Protein AF-A0A929F8N0-F1 (afdb_monomer_lite)

Radius of gyration: 17.5 Å; chains: 1; bounding box: 52×37×40 Å

Foldseek 3Di:
DLDAFPVRHPQKDFDDKDKDFQVVCCVVVVDTQQGMEIETEAMEWEWEQALVRQIDIGSDDPPPPSDPCSLQRGAKYWYFQYKYWYYYVNLPFDIWIWGGKIWMWGYDPVQQKIKIWIKTQGDVQFFGIKIKIKIWHDDPVDPVGIDIDIDIDGHGGPVVSVVVSGDPDD

pLDDT: mean 82.72, std 14.2, range [39.44, 97.12]

Structure (mmCIF, N/CA/C/O backbone):
data_AF-A0A929F8N0-F1
#
_entry.id   AF-A0A929F8N0-F1
#
loop_
_atom_site.group_PDB
_atom_site.id
_atom_site.type_symbol
_atom_site.label_atom_id
_atom_site.label_alt_id
_atom_site.label_comp_id
_atom_site.label_asym_id
_atom_site.label_entity_id
_atom_site.label_seq_id
_atom_site.pdbx_PDB_ins_code
_atom_site.Cartn_x
_atom_site.Cartn_y
_atom_site.Cartn_z
_atom_site.occupancy
_atom_site.B_iso_or_equiv
_atom_site.auth_seq_id
_atom_site.auth_comp_id
_atom_site.auth_asym_id
_atom_site.auth_atom_id
_atom_site.pdbx_PDB_model_num
ATOM 1 N N . VAL A 1 1 ? 8.151 15.180 13.651 1.00 41.78 1 VAL A N 1
ATOM 2 C CA . VAL A 1 1 ? 6.687 14.995 13.725 1.00 41.78 1 VAL A CA 1
ATOM 3 C C . VAL A 1 1 ? 6.129 15.543 12.428 1.00 41.78 1 VAL A C 1
ATOM 5 O O . VAL A 1 1 ? 6.236 16.741 12.205 1.00 41.78 1 VAL A O 1
ATOM 8 N N . LEU A 1 2 ? 5.725 14.664 11.510 1.00 43.56 2 LEU A N 1
ATOM 9 C CA . LEU A 1 2 ? 5.125 15.065 10.238 1.00 43.56 2 LEU A CA 1
ATOM 10 C C . LEU A 1 2 ? 3.622 15.213 10.511 1.00 43.56 2 LEU A C 1
ATOM 12 O O . LEU A 1 2 ? 2.915 14.217 10.573 1.00 43.56 2 LEU A O 1
ATOM 16 N N . ALA A 1 3 ? 3.206 16.454 10.774 1.00 49.22 3 ALA A N 1
ATOM 17 C CA . ALA A 1 3 ? 1.852 16.891 11.128 1.00 49.22 3 ALA A CA 1
ATOM 18 C C . ALA A 1 3 ? 1.282 16.389 12.477 1.00 49.22 3 ALA A C 1
ATOM 20 O O . ALA A 1 3 ? 1.510 15.262 12.916 1.00 49.22 3 ALA A O 1
ATOM 21 N N . GLU A 1 4 ? 0.533 17.268 13.145 1.00 48.72 4 GLU A N 1
ATOM 22 C CA . GLU A 1 4 ? -0.292 16.963 14.319 1.00 48.72 4 GLU A CA 1
ATOM 23 C C . GLU A 1 4 ? -1.763 16.891 13.883 1.00 48.72 4 GLU A C 1
ATOM 25 O O . GLU A 1 4 ? -2.185 17.636 12.996 1.00 48.72 4 GLU A O 1
ATOM 30 N N . ASP A 1 5 ? -2.542 15.980 14.465 1.00 56.34 5 ASP A N 1
ATOM 31 C CA . ASP A 1 5 ? -3.989 15.935 14.268 1.00 56.34 5 ASP A CA 1
ATOM 32 C C . ASP A 1 5 ? -4.672 17.099 15.013 1.00 56.34 5 ASP A C 1
ATOM 34 O O . ASP A 1 5 ? -4.055 17.820 15.802 1.00 56.34 5 ASP A O 1
ATOM 38 N N . ALA A 1 6 ? -5.982 17.277 14.819 1.00 50.16 6 ALA A N 1
ATOM 39 C CA . ALA A 1 6 ? -6.758 18.320 15.504 1.00 50.16 6 ALA A CA 1
ATOM 40 C C . ALA A 1 6 ? -6.757 18.206 17.050 1.00 50.16 6 ALA A C 1
ATOM 42 O O . ALA A 1 6 ? -7.321 19.061 17.733 1.00 50.16 6 ALA A O 1
ATOM 43 N N . LYS A 1 7 ? -6.157 17.148 17.614 1.00 57.03 7 LYS A N 1
ATOM 44 C CA . LYS A 1 7 ? -6.039 16.863 19.049 1.00 57.03 7 LYS A CA 1
ATOM 45 C C . LYS A 1 7 ? -4.578 16.873 19.534 1.00 57.03 7 LYS A C 1
ATOM 47 O O . LYS A 1 7 ? -4.338 16.490 20.680 1.00 57.03 7 LYS A O 1
ATOM 52 N N . GLY A 1 8 ? -3.622 17.316 18.711 1.00 59.00 8 GLY A N 1
ATOM 53 C CA . GLY A 1 8 ? -2.206 17.442 19.076 1.00 59.00 8 GLY A CA 1
ATOM 54 C C . GLY A 1 8 ? -1.441 16.115 19.154 1.00 59.00 8 GLY A C 1
ATOM 55 O O . GLY A 1 8 ? -0.396 16.048 19.802 1.00 59.00 8 GLY A O 1
ATOM 56 N N . LYS A 1 9 ? -1.951 15.034 18.550 1.00 61.12 9 LYS A N 1
ATOM 57 C CA . LYS A 1 9 ? -1.220 13.763 18.399 1.00 61.12 9 LYS A CA 1
ATOM 58 C C . LYS A 1 9 ? -0.494 13.730 17.055 1.00 61.12 9 LYS A C 1
ATOM 60 O O . LYS A 1 9 ? -0.960 14.376 16.123 1.00 61.12 9 LYS A O 1
ATOM 65 N N . PRO A 1 10 ? 0.609 12.970 16.908 1.00 64.44 10 PRO A N 1
ATOM 66 C CA . PRO A 1 10 ? 1.236 12.780 15.603 1.00 64.44 10 PRO A CA 1
ATOM 67 C C . PRO A 1 10 ? 0.195 12.237 14.622 1.00 64.44 10 PRO A C 1
ATOM 69 O O . PRO A 1 10 ? -0.355 11.163 14.854 1.00 64.44 10 PRO A O 1
ATOM 72 N N . ALA A 1 11 ? -0.094 12.989 13.561 1.00 67.69 11 ALA A N 1
ATOM 73 C CA . ALA A 1 11 ? -1.082 12.596 12.560 1.00 67.69 11 ALA A CA 1
ATOM 74 C C . ALA A 1 11 ? -0.575 11.441 11.687 1.00 67.69 11 ALA A C 1
ATOM 76 O O . ALA A 1 11 ? -1.371 10.685 11.140 1.00 67.69 11 ALA A O 1
ATOM 77 N N . ILE A 1 12 ? 0.752 11.304 11.588 1.00 72.06 12 ILE A N 1
ATOM 78 C CA . ILE A 1 12 ? 1.439 10.206 10.914 1.00 72.06 12 ILE A CA 1
ATOM 79 C C . ILE A 1 12 ? 2.537 9.691 11.841 1.00 72.06 12 ILE A C 1
ATOM 81 O O . ILE A 1 12 ? 3.393 10.452 12.313 1.00 72.06 12 ILE A O 1
ATOM 85 N N . LYS A 1 13 ? 2.540 8.380 12.068 1.00 82.94 13 LYS A N 1
ATOM 86 C CA . LYS A 1 13 ? 3.639 7.656 12.708 1.00 82.94 13 LYS A CA 1
ATOM 87 C C . LYS A 1 13 ? 4.280 6.746 11.669 1.00 82.94 13 LYS A C 1
ATOM 89 O O . LYS A 1 13 ? 3.573 6.180 10.850 1.00 82.94 13 LYS A O 1
ATOM 94 N N . LEU A 1 14 ? 5.605 6.657 11.684 1.00 88.50 14 LEU A N 1
ATOM 95 C CA . LEU A 1 14 ? 6.406 5.859 10.759 1.00 88.50 14 LEU A CA 1
ATOM 96 C C . LEU A 1 14 ? 7.611 5.314 11.524 1.00 88.50 14 LEU A C 1
ATOM 98 O O . LEU A 1 14 ? 8.297 6.089 12.196 1.00 88.50 14 LEU A O 1
ATOM 102 N N . GLU A 1 15 ? 7.871 4.014 11.425 1.00 92.75 15 GLU A N 1
ATOM 103 C CA . GLU A 1 15 ? 9.049 3.402 12.049 1.00 92.75 15 GLU A CA 1
ATOM 104 C C . GLU A 1 15 ? 10.291 3.575 11.177 1.00 92.75 15 GLU A C 1
ATOM 106 O O . GLU A 1 15 ? 11.350 3.969 11.665 1.00 92.75 15 GLU A O 1
ATOM 111 N N . GLU A 1 16 ? 10.159 3.304 9.877 1.00 94.62 16 GLU A N 1
ATOM 112 C CA . GLU A 1 16 ? 11.281 3.330 8.946 1.00 94.62 16 GLU A CA 1
ATOM 113 C C . GLU A 1 16 ? 10.849 3.792 7.552 1.00 94.6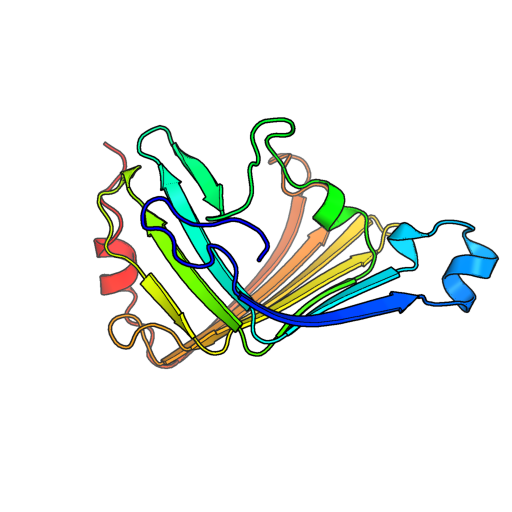2 16 GLU A C 1
ATOM 115 O O . GLU A 1 16 ? 9.833 3.354 7.011 1.00 94.62 16 GLU A O 1
ATOM 120 N N . LEU A 1 17 ? 11.671 4.656 6.958 1.00 93.94 17 LEU A N 1
ATOM 121 C CA . LEU A 1 17 ? 11.602 5.052 5.558 1.00 93.94 17 LEU A CA 1
ATOM 122 C C . LEU A 1 17 ? 12.793 4.435 4.830 1.00 93.94 17 LEU A C 1
ATOM 124 O O . LEU A 1 17 ? 13.939 4.763 5.147 1.00 93.94 17 LEU A O 1
ATOM 128 N N . ARG A 1 18 ? 12.539 3.589 3.833 1.00 95.19 18 ARG A N 1
ATOM 129 C CA . ARG A 1 18 ? 13.592 3.053 2.965 1.00 95.19 18 ARG A CA 1
ATOM 130 C C . ARG A 1 18 ? 13.420 3.612 1.571 1.00 95.19 18 ARG A C 1
ATOM 132 O O . ARG A 1 18 ? 12.344 3.535 0.989 1.00 95.19 18 ARG A O 1
ATOM 139 N N . ILE A 1 19 ? 14.506 4.142 1.036 1.00 93.50 19 ILE A N 1
ATOM 140 C CA . ILE A 1 19 ? 14.583 4.592 -0.346 1.00 93.50 19 ILE A CA 1
ATOM 141 C C . ILE A 1 19 ? 15.718 3.816 -0.978 1.00 93.50 19 ILE A C 1
ATOM 143 O O . ILE A 1 19 ? 16.818 3.762 -0.421 1.00 93.50 19 ILE A O 1
ATOM 147 N N . GLY A 1 20 ? 15.469 3.238 -2.140 1.00 92.12 20 GLY A N 1
ATOM 148 C CA . GLY A 1 20 ? 16.546 2.701 -2.944 1.00 92.12 20 GLY A CA 1
ATOM 149 C C . GLY A 1 20 ? 16.385 3.016 -4.411 1.00 92.12 20 GLY A C 1
ATOM 150 O O . GLY A 1 20 ? 15.412 3.627 -4.846 1.00 92.12 20 GLY A O 1
ATOM 151 N N . ILE A 1 21 ? 17.428 2.670 -5.150 1.00 92.00 21 ILE A N 1
ATOM 152 C CA . ILE A 1 21 ? 17.600 3.011 -6.553 1.00 92.00 21 ILE A CA 1
ATOM 153 C C . ILE A 1 21 ? 18.139 1.777 -7.261 1.00 92.00 21 ILE A C 1
ATOM 155 O O . ILE A 1 21 ? 19.066 1.129 -6.771 1.00 92.00 21 ILE A O 1
ATOM 159 N N . ASN A 1 22 ? 17.588 1.471 -8.430 1.00 90.12 22 ASN A N 1
ATOM 160 C CA . ASN A 1 22 ? 18.147 0.495 -9.348 1.00 90.12 22 ASN A CA 1
ATOM 161 C C . ASN A 1 22 ? 19.226 1.181 -10.211 1.00 90.12 22 ASN A C 1
ATOM 163 O O . ASN A 1 22 ? 18.883 1.934 -11.125 1.00 90.12 22 ASN A O 1
ATOM 167 N N . PRO A 1 23 ? 20.528 0.942 -9.957 1.00 91.69 23 PRO A N 1
ATOM 168 C CA . PRO A 1 23 ? 21.596 1.658 -10.650 1.00 91.69 23 PRO A CA 1
ATOM 169 C C . PRO A 1 23 ? 21.674 1.293 -12.134 1.00 91.69 23 PRO A C 1
ATOM 171 O O . PRO A 1 23 ? 22.058 2.128 -12.947 1.00 91.69 23 PRO A O 1
ATOM 174 N N . VAL A 1 24 ? 21.288 0.065 -12.496 1.00 91.88 24 VAL A N 1
ATOM 175 C CA . VAL A 1 24 ? 21.260 -0.383 -13.891 1.00 91.88 24 VAL A CA 1
ATOM 176 C C . VAL A 1 24 ? 20.177 0.384 -14.642 1.00 91.88 24 VAL A C 1
ATOM 178 O O . VAL A 1 24 ? 20.466 0.991 -15.670 1.00 91.88 24 VAL A O 1
ATOM 181 N N . LYS A 1 25 ? 18.955 0.433 -14.094 1.00 87.25 25 LYS A N 1
ATOM 182 C CA . LYS A 1 25 ? 17.849 1.182 -14.706 1.00 87.25 25 LYS A CA 1
ATOM 183 C C . LYS A 1 25 ? 18.158 2.677 -14.782 1.00 87.25 25 LYS A C 1
ATOM 185 O O . LYS A 1 25 ? 17.948 3.272 -15.836 1.00 87.25 25 LYS A O 1
ATOM 190 N N . LEU A 1 26 ? 18.745 3.259 -13.734 1.00 91.56 26 LEU A N 1
ATOM 191 C CA . LEU A 1 26 ? 19.128 4.673 -13.722 1.00 91.56 26 LEU A CA 1
ATOM 192 C C . LEU A 1 26 ? 20.173 4.997 -14.795 1.00 91.56 26 LEU A C 1
ATOM 194 O O . LEU A 1 26 ? 20.068 6.021 -15.460 1.00 91.56 26 LEU A O 1
ATOM 198 N N . PHE A 1 27 ? 21.168 4.129 -14.986 1.00 94.50 27 PHE A N 1
ATOM 199 C CA . PHE A 1 27 ? 22.220 4.341 -15.978 1.00 94.50 27 PHE A CA 1
ATOM 200 C C . PHE A 1 27 ? 21.696 4.311 -17.423 1.00 94.50 27 PHE A C 1
ATOM 202 O O . PHE A 1 27 ? 22.184 5.067 -18.262 1.00 94.50 27 PHE A O 1
ATOM 209 N N . PHE A 1 28 ? 20.715 3.453 -17.721 1.00 91.19 28 PHE A N 1
ATOM 210 C CA . PHE A 1 28 ? 20.156 3.332 -19.071 1.00 91.19 28 PHE A CA 1
ATOM 211 C C . PHE A 1 28 ? 19.020 4.321 -19.357 1.00 91.19 28 PHE A C 1
ATOM 213 O O . PHE A 1 28 ? 18.990 4.883 -20.448 1.00 91.19 28 PHE A O 1
ATOM 220 N N . SER A 1 29 ? 18.119 4.562 -18.399 1.00 87.62 29 SER A N 1
ATOM 221 C CA . SER A 1 29 ? 16.971 5.469 -18.581 1.00 87.62 29 SER A CA 1
ATOM 222 C C . SER A 1 29 ? 17.305 6.934 -18.310 1.00 87.62 29 SER A C 1
ATOM 224 O O . SER A 1 29 ? 16.696 7.812 -18.904 1.00 87.62 29 SER A O 1
ATOM 226 N N . TRP A 1 30 ? 18.275 7.207 -17.426 1.00 87.12 30 TRP A N 1
ATOM 227 C CA . TRP A 1 30 ? 18.542 8.538 -16.860 1.00 87.12 30 TRP A CA 1
ATOM 228 C C . TRP A 1 30 ? 17.367 9.129 -16.064 1.00 87.12 30 TRP A C 1
ATOM 230 O O . TRP A 1 30 ? 17.380 10.308 -15.708 1.00 87.12 30 TRP A O 1
ATOM 240 N N . GLU A 1 31 ? 16.377 8.308 -15.714 1.00 86.38 31 GLU A N 1
ATOM 241 C CA . GLU A 1 31 ? 15.180 8.736 -15.000 1.00 86.38 31 GLU A CA 1
ATOM 242 C C . GLU A 1 31 ? 15.236 8.272 -13.542 1.00 86.38 31 GLU A C 1
ATOM 244 O O . GLU A 1 31 ? 15.325 7.081 -13.238 1.00 86.38 31 GLU A O 1
ATOM 249 N N . VAL A 1 32 ? 15.184 9.227 -12.610 1.00 86.38 32 VAL A N 1
ATOM 250 C CA . VAL A 1 32 ? 15.357 8.945 -11.176 1.00 86.38 32 VAL A CA 1
ATOM 251 C C . VAL A 1 32 ? 14.128 8.262 -10.575 1.00 86.38 32 VAL A C 1
ATOM 253 O O . VAL A 1 32 ? 14.281 7.254 -9.892 1.00 86.38 32 VAL A O 1
ATOM 256 N N . LEU A 1 33 ? 12.922 8.786 -10.827 1.00 84.62 33 LEU A N 1
ATOM 257 C CA . LEU A 1 33 ? 11.680 8.264 -10.234 1.00 84.62 33 LEU A CA 1
ATOM 258 C C . LEU A 1 33 ? 11.334 6.845 -10.724 1.00 84.62 33 LEU A C 1
ATOM 260 O O . LEU A 1 33 ? 11.126 5.966 -9.889 1.00 84.62 33 LEU A O 1
ATOM 264 N N . PRO A 1 34 ? 11.378 6.540 -12.032 1.00 86.75 34 PRO A N 1
ATOM 265 C CA . PRO A 1 34 ? 11.165 5.181 -12.528 1.00 86.75 34 PRO A CA 1
ATOM 266 C C . PRO A 1 34 ? 12.306 4.225 -12.168 1.00 86.75 34 PRO A C 1
ATOM 268 O O . PRO A 1 34 ? 12.204 3.031 -12.437 1.00 86.75 34 PRO A O 1
ATOM 271 N N . SER A 1 35 ? 13.400 4.716 -11.582 1.00 88.75 35 SER A N 1
ATOM 272 C CA . SER A 1 35 ? 14.500 3.894 -11.070 1.00 88.75 35 SER A CA 1
ATOM 273 C C . SER A 1 35 ? 14.499 3.775 -9.549 1.00 88.75 35 SER A C 1
ATOM 275 O O . SER A 1 35 ? 15.360 3.074 -9.015 1.00 88.75 35 SER A O 1
ATOM 277 N N . SER A 1 36 ? 13.587 4.441 -8.840 1.00 89.25 36 SER A N 1
ATOM 278 C CA . SER A 1 36 ? 13.534 4.423 -7.382 1.00 89.25 36 SER A CA 1
ATOM 279 C C . SER A 1 36 ? 12.471 3.467 -6.852 1.00 89.25 36 SER A C 1
ATOM 281 O O . SER A 1 36 ? 11.456 3.201 -7.502 1.00 89.25 36 SER A O 1
ATOM 283 N N . TRP A 1 37 ? 12.715 2.961 -5.646 1.00 91.25 37 TRP A N 1
ATOM 284 C CA . TRP A 1 37 ? 11.715 2.283 -4.834 1.00 91.25 37 TRP A CA 1
ATOM 285 C C . TRP A 1 37 ? 11.599 2.958 -3.471 1.00 91.25 37 TRP A C 1
ATOM 287 O O . TRP A 1 37 ? 12.599 3.414 -2.903 1.00 91.25 37 TRP A O 1
ATOM 297 N N . LEU A 1 38 ? 10.380 3.002 -2.944 1.00 92.81 38 LEU A N 1
ATOM 298 C CA . LEU A 1 38 ? 10.056 3.596 -1.652 1.00 92.81 38 LEU A CA 1
ATOM 299 C C . LEU A 1 38 ? 9.326 2.570 -0.788 1.00 92.81 38 LEU A C 1
ATOM 301 O O . LEU A 1 38 ? 8.267 2.092 -1.178 1.00 92.81 38 LEU A O 1
ATOM 305 N N . THR A 1 39 ? 9.846 2.289 0.402 1.00 94.69 39 THR A N 1
ATOM 306 C CA . THR A 1 39 ? 9.187 1.419 1.383 1.00 94.69 39 THR A CA 1
ATOM 307 C C . THR A 1 39 ? 8.935 2.192 2.673 1.00 94.69 39 THR A C 1
ATOM 309 O O . THR A 1 39 ? 9.867 2.728 3.280 1.00 94.69 39 THR A O 1
ATOM 312 N N . LEU A 1 40 ? 7.681 2.215 3.110 1.00 93.62 40 LEU A N 1
ATOM 313 C CA . LEU A 1 40 ? 7.249 2.700 4.417 1.00 93.62 40 LEU A CA 1
ATOM 314 C C . LEU A 1 40 ? 7.020 1.499 5.333 1.00 93.62 40 LEU A C 1
ATOM 316 O O . LEU A 1 40 ? 6.267 0.594 4.983 1.00 93.62 40 LEU A O 1
ATOM 320 N N . VAL A 1 41 ? 7.663 1.469 6.499 1.00 95.50 41 VAL A N 1
ATOM 321 C CA . VAL A 1 41 ? 7.504 0.377 7.471 1.00 95.50 41 VAL A CA 1
ATOM 322 C C . VAL A 1 41 ? 6.877 0.908 8.750 1.00 95.50 41 VAL A C 1
ATOM 324 O O . VAL A 1 41 ? 7.303 1.947 9.263 1.00 95.50 41 VAL A O 1
ATOM 327 N N . GLY A 1 42 ? 5.884 0.180 9.265 1.00 93.44 42 GLY A N 1
ATOM 328 C CA . GLY A 1 42 ? 5.217 0.512 10.523 1.00 93.44 42 GLY A CA 1
ATOM 329 C C . GLY A 1 42 ? 4.517 1.866 10.469 1.00 93.44 42 GLY A C 1
ATOM 330 O O . GLY A 1 42 ? 4.599 2.640 11.424 1.00 93.44 42 GLY A O 1
ATOM 331 N N . VAL A 1 43 ? 3.914 2.203 9.322 1.00 90.81 43 VAL A N 1
ATOM 332 C CA . VAL A 1 43 ? 3.154 3.446 9.205 1.00 90.81 43 VAL A CA 1
ATOM 333 C C . VAL A 1 43 ? 1.772 3.268 9.829 1.00 90.81 43 VAL A C 1
ATOM 335 O O . VAL A 1 43 ? 1.133 2.232 9.664 1.00 90.81 43 VAL A O 1
ATOM 338 N N . GLU A 1 44 ? 1.304 4.291 10.534 1.00 90.56 44 GLU A N 1
ATOM 339 C CA . GLU A 1 44 ? -0.094 4.407 10.951 1.00 90.56 44 GLU A CA 1
ATOM 340 C C . GLU A 1 44 ? -0.745 5.484 10.076 1.00 90.56 44 GLU A C 1
ATOM 342 O O . GLU A 1 44 ? -0.432 6.671 10.209 1.00 90.56 44 GLU A O 1
ATOM 347 N N . LEU A 1 45 ? -1.602 5.062 9.141 1.00 85.69 45 LEU A N 1
ATOM 348 C CA . LEU A 1 45 ? -2.303 5.946 8.205 1.00 85.69 45 LEU A CA 1
ATOM 349 C C . LEU A 1 45 ? -3.796 5.961 8.503 1.00 85.69 45 LEU A C 1
ATOM 351 O O . LEU A 1 45 ? -4.390 4.931 8.804 1.00 85.69 45 LEU A O 1
ATOM 355 N N . SER A 1 46 ? -4.421 7.127 8.374 1.00 87.44 46 SER A N 1
ATOM 356 C CA . SER A 1 46 ? -5.870 7.262 8.526 1.00 87.44 46 SER A CA 1
ATOM 357 C C . SER A 1 46 ? -6.458 7.937 7.303 1.00 87.44 46 SER A C 1
ATOM 359 O O . SER A 1 46 ? -6.114 9.076 6.999 1.00 87.44 46 SER A O 1
ATOM 361 N N . PHE A 1 47 ? -7.337 7.232 6.607 1.00 85.75 47 PHE A N 1
ATOM 362 C CA . PHE A 1 47 ? -8.079 7.732 5.461 1.00 85.75 47 PHE A CA 1
ATOM 363 C C . PHE A 1 47 ? -9.484 8.115 5.910 1.00 85.75 47 PHE A C 1
ATOM 365 O O . PHE A 1 47 ? -10.160 7.345 6.593 1.00 85.75 47 PHE A O 1
ATOM 372 N N . VAL A 1 48 ? -9.929 9.300 5.511 1.00 85.62 48 VAL A N 1
ATOM 373 C CA . VAL A 1 48 ? -11.271 9.800 5.803 1.00 85.62 48 VAL A CA 1
ATOM 374 C C . VAL A 1 48 ? -11.918 10.250 4.504 1.00 85.62 48 VAL A C 1
ATOM 376 O O . VAL A 1 48 ? -11.427 11.182 3.859 1.00 85.62 48 VAL A O 1
ATOM 379 N N . ARG A 1 49 ? -13.024 9.603 4.130 1.00 85.81 49 ARG A N 1
ATOM 380 C CA . ARG A 1 49 ? -13.963 10.135 3.140 1.00 85.81 49 ARG A CA 1
ATOM 381 C C . ARG A 1 49 ? -14.906 11.092 3.857 1.00 85.81 49 ARG A C 1
ATOM 383 O O . ARG A 1 49 ? -15.696 10.656 4.692 1.00 85.81 49 ARG A O 1
ATOM 390 N N . LYS A 1 50 ? -14.803 12.378 3.536 1.00 86.50 50 LYS A N 1
ATOM 391 C CA . LYS A 1 50 ? -15.640 13.439 4.103 1.00 86.50 50 LYS A CA 1
ATOM 392 C C . LYS A 1 50 ? -17.061 13.375 3.550 1.00 86.50 50 LYS A C 1
ATOM 394 O O . LYS A 1 50 ? -17.310 12.732 2.532 1.00 86.50 50 LYS A O 1
ATOM 399 N N . GLU A 1 51 ? -17.987 14.089 4.188 1.00 87.25 51 GLU A N 1
ATOM 400 C CA . GLU A 1 51 ? -19.396 14.162 3.763 1.00 87.25 51 GLU A CA 1
ATOM 401 C C . GLU A 1 51 ? -19.583 14.625 2.304 1.00 87.25 51 GLU A C 1
ATOM 403 O O . GLU A 1 51 ? -20.491 14.160 1.614 1.00 87.25 51 GLU A O 1
ATOM 408 N N . ASP A 1 52 ? -18.695 15.493 1.811 1.00 83.00 52 ASP A N 1
ATOM 409 C CA . ASP A 1 52 ? -18.690 15.987 0.427 1.00 83.00 52 ASP A CA 1
ATOM 410 C C . ASP A 1 52 ? -18.128 14.977 -0.596 1.00 83.00 52 ASP A C 1
ATOM 412 O O . ASP A 1 52 ? -18.075 15.267 -1.791 1.00 83.00 52 ASP A O 1
ATOM 416 N N . GLY A 1 53 ? -17.728 13.783 -0.144 1.00 79.81 53 GLY A N 1
ATOM 417 C CA . GLY A 1 53 ? -17.142 12.721 -0.959 1.00 79.81 53 GLY A CA 1
ATOM 418 C C . GLY A 1 53 ? -15.638 12.863 -1.195 1.00 79.81 53 GLY A C 1
ATOM 419 O O . GLY A 1 53 ? -15.033 11.961 -1.781 1.00 79.81 53 GLY A O 1
ATOM 420 N N . THR A 1 54 ? -15.006 13.945 -0.728 1.00 80.19 54 THR A N 1
ATOM 421 C CA . THR A 1 54 ? -13.554 14.111 -0.849 1.00 80.19 54 THR A CA 1
ATOM 422 C C . THR A 1 54 ? -12.813 13.138 0.062 1.00 80.19 54 THR A C 1
ATOM 424 O O . THR A 1 54 ? -13.239 12.831 1.178 1.00 80.19 54 THR A O 1
ATOM 427 N N . LEU A 1 55 ? -11.678 12.634 -0.421 1.00 78.12 55 LEU A N 1
ATOM 428 C CA . LEU A 1 55 ? -10.787 11.774 0.350 1.00 78.12 55 LEU A CA 1
ATOM 429 C C . LEU A 1 55 ? -9.691 12.621 0.986 1.00 78.12 55 LEU A C 1
ATOM 431 O O . LEU A 1 55 ? -9.074 13.460 0.335 1.00 78.12 55 LEU A O 1
ATOM 435 N N . SER A 1 56 ? -9.430 12.372 2.262 1.00 79.81 56 SER A N 1
ATOM 436 C CA . SER A 1 56 ? -8.329 12.980 2.998 1.00 79.81 56 SER A CA 1
ATOM 437 C C . SER A 1 56 ? -7.509 11.91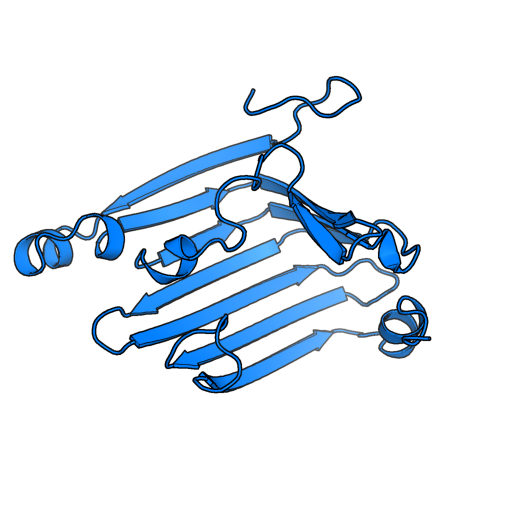2 3.703 1.00 79.81 56 SER A C 1
ATOM 439 O O . SER A 1 56 ? -8.036 10.882 4.123 1.00 79.81 56 SER A O 1
ATOM 441 N N . ILE A 1 57 ? -6.209 12.159 3.823 1.00 79.69 57 ILE A N 1
ATOM 442 C CA . ILE A 1 57 ? -5.300 11.339 4.618 1.00 79.69 57 ILE A CA 1
ATOM 443 C C . ILE A 1 57 ? -4.901 12.192 5.814 1.00 79.69 57 ILE A C 1
ATOM 445 O O . ILE A 1 57 ? -4.392 13.300 5.640 1.00 79.69 57 ILE A O 1
ATOM 449 N N . ALA A 1 58 ? -5.152 11.712 7.029 1.00 73.19 58 ALA A N 1
ATOM 450 C CA . ALA A 1 58 ? -4.796 12.443 8.236 1.00 73.19 58 ALA A CA 1
ATOM 451 C C . ALA A 1 58 ? -3.298 12.790 8.218 1.00 73.19 58 ALA A C 1
ATOM 453 O O . ALA A 1 58 ? -2.447 11.932 7.996 1.00 73.19 58 ALA A O 1
ATOM 454 N N . GLY A 1 59 ? -2.986 14.070 8.417 1.00 64.50 59 GLY A N 1
ATOM 455 C CA . GLY A 1 59 ? -1.613 14.573 8.405 1.00 64.50 59 GLY A CA 1
ATOM 456 C C . GLY A 1 59 ? -1.015 14.866 7.025 1.00 64.50 59 GLY A C 1
ATOM 457 O O . GLY A 1 59 ? 0.098 15.387 6.976 1.00 64.50 59 GLY A O 1
ATOM 458 N N . LEU A 1 60 ? -1.728 14.604 5.921 1.00 68.50 60 LEU A N 1
ATOM 459 C CA . LEU A 1 60 ? -1.336 15.032 4.573 1.00 68.50 60 LEU A CA 1
ATOM 460 C C . LEU A 1 60 ? -2.383 15.983 3.981 1.00 68.50 60 LEU A C 1
ATOM 462 O O . LEU A 1 60 ? -3.542 15.620 3.790 1.00 68.50 60 LEU A O 1
ATOM 466 N N . ASN A 1 61 ? -1.957 17.195 3.622 1.00 60.62 61 ASN A N 1
ATOM 467 C CA . ASN A 1 61 ? -2.789 18.118 2.854 1.00 60.62 61 ASN A CA 1
ATOM 468 C C . ASN A 1 61 ? -2.730 17.732 1.370 1.00 60.62 61 ASN A C 1
ATOM 470 O O . ASN A 1 61 ? -1.677 17.835 0.746 1.00 60.62 61 ASN A O 1
ATOM 474 N N . MET A 1 62 ? -3.858 17.294 0.808 1.00 63.75 62 MET A N 1
ATOM 475 C CA . MET A 1 62 ? -3.982 16.902 -0.608 1.00 63.75 62 MET A CA 1
ATOM 476 C C . MET A 1 62 ? -4.601 18.006 -1.492 1.00 63.75 62 MET A C 1
ATOM 478 O O . MET A 1 62 ? -4.985 17.741 -2.629 1.00 63.75 62 MET A O 1
ATOM 482 N N . GLU A 1 63 ? -4.699 19.240 -0.980 1.00 56.59 63 GLU A N 1
ATOM 483 C CA . GLU A 1 63 ? -5.510 20.329 -1.553 1.00 56.59 63 GLU A CA 1
ATOM 484 C C . GLU A 1 63 ? -5.084 20.798 -2.959 1.00 56.59 63 GLU A C 1
ATOM 486 O O . GLU A 1 63 ? -5.911 21.361 -3.669 1.00 56.59 63 GLU A O 1
ATOM 491 N N . GLU A 1 64 ? -3.844 20.555 -3.403 1.00 54.81 64 GLU A N 1
ATOM 492 C CA . GLU A 1 64 ? -3.343 21.151 -4.656 1.00 54.81 64 GLU A CA 1
ATOM 493 C C . GLU A 1 64 ? -3.430 20.268 -5.914 1.00 54.81 64 GLU A C 1
ATOM 495 O O . GLU A 1 64 ? -3.376 20.812 -7.014 1.00 54.81 64 GLU A O 1
ATOM 500 N N . SER A 1 65 ? -3.572 18.939 -5.816 1.00 53.25 65 SER A N 1
ATOM 501 C CA . SER A 1 65 ? -3.524 18.073 -7.020 1.00 53.25 65 SER A CA 1
ATOM 502 C C . SER A 1 65 ? -4.641 17.042 -7.164 1.00 53.25 65 SER A C 1
ATOM 504 O O . SER A 1 65 ? -4.779 16.481 -8.246 1.00 53.25 65 SER A O 1
ATOM 506 N N . GLY A 1 66 ? -5.472 16.813 -6.140 1.00 58.00 66 GLY A N 1
ATOM 507 C CA . GLY A 1 66 ? -6.685 15.980 -6.210 1.00 58.00 66 GLY A CA 1
ATOM 508 C C . GLY A 1 66 ? -6.471 14.472 -6.434 1.00 58.00 66 GLY A C 1
ATOM 509 O O . GLY A 1 66 ? -7.238 13.672 -5.904 1.00 58.00 66 GLY A O 1
ATOM 510 N N . GLN A 1 67 ? -5.426 14.062 -7.157 1.00 66.69 67 GLN A N 1
ATOM 511 C CA . GLN A 1 67 ? -5.104 12.678 -7.493 1.00 66.69 67 GLN A CA 1
ATOM 512 C C . GLN A 1 67 ? -3.596 12.428 -7.340 1.00 66.69 67 GLN A C 1
ATOM 514 O O . GLN A 1 67 ? -2.780 13.182 -7.877 1.00 66.69 67 GLN A O 1
ATOM 519 N N . PRO A 1 68 ? -3.183 11.367 -6.628 1.00 72.56 68 PRO A N 1
ATOM 520 C CA . PRO A 1 68 ? -1.775 11.055 -6.413 1.00 72.56 68 PRO A CA 1
ATOM 521 C C . PRO A 1 68 ? -1.151 10.363 -7.640 1.00 72.56 68 PRO A C 1
ATOM 523 O O . PRO A 1 68 ? -0.658 9.244 -7.530 1.00 72.56 68 PRO A O 1
ATOM 526 N N . LEU A 1 69 ? -1.136 11.026 -8.804 1.00 75.44 69 LEU A N 1
ATOM 527 C CA . LEU A 1 69 ? -0.594 10.483 -10.068 1.00 75.44 69 LEU A CA 1
ATOM 528 C C . LEU A 1 69 ? 0.858 9.999 -9.942 1.00 75.44 69 LEU A C 1
ATOM 530 O O . LEU A 1 69 ? 1.287 9.085 -10.641 1.00 75.44 69 LEU A O 1
ATOM 534 N N . TRP A 1 70 ? 1.610 10.574 -9.003 1.00 77.12 70 TRP A N 1
ATOM 535 C CA . TRP A 1 70 ? 2.972 10.157 -8.685 1.00 77.12 70 TRP A CA 1
ATOM 536 C C . TRP A 1 70 ? 3.073 8.675 -8.290 1.00 77.12 70 TRP A C 1
ATOM 538 O O . TRP A 1 70 ? 4.113 8.069 -8.534 1.00 77.12 70 TRP A O 1
ATOM 548 N N . LEU A 1 71 ? 2.007 8.069 -7.747 1.00 78.75 71 LEU A N 1
ATOM 549 C CA . LEU A 1 71 ? 1.969 6.642 -7.402 1.00 78.75 71 LEU A CA 1
ATOM 550 C C . LEU A 1 71 ? 2.093 5.724 -8.619 1.00 78.75 71 LEU A C 1
ATOM 552 O O . LEU A 1 71 ? 2.482 4.575 -8.439 1.00 78.75 71 LEU A O 1
ATOM 556 N N . LEU A 1 72 ? 1.781 6.208 -9.824 1.00 81.31 72 LEU A N 1
ATOM 557 C CA . LEU A 1 72 ? 1.923 5.456 -11.075 1.00 81.31 72 LEU A CA 1
ATOM 558 C C . LEU A 1 72 ? 3.273 5.719 -11.768 1.00 81.31 72 LEU A C 1
ATOM 560 O O . LEU A 1 72 ? 3.652 4.984 -12.673 1.00 81.31 72 LEU A O 1
ATOM 564 N N . GLN A 1 73 ? 4.013 6.750 -11.341 1.00 80.25 73 GLN A N 1
ATOM 565 C CA . GLN A 1 73 ? 5.238 7.215 -12.009 1.00 80.25 73 GLN A CA 1
ATOM 566 C C . GLN A 1 73 ? 6.526 6.597 -11.448 1.00 80.25 73 GLN A C 1
ATOM 568 O O . GLN A 1 73 ? 7.498 6.420 -12.184 1.00 80.25 73 GLN A O 1
ATOM 573 N N . GLY A 1 74 ? 6.587 6.301 -10.145 1.00 83.44 74 GLY A N 1
ATOM 574 C CA . GLY A 1 74 ? 7.733 5.582 -9.574 1.00 83.44 74 GLY A CA 1
ATOM 575 C C . GLY A 1 74 ? 7.663 4.087 -9.853 1.00 83.44 74 GLY A C 1
ATOM 576 O O . GLY A 1 74 ? 6.587 3.560 -10.094 1.00 83.44 74 GLY A O 1
ATOM 577 N N . SER A 1 75 ? 8.790 3.374 -9.805 1.00 89.62 75 SER A N 1
ATOM 578 C CA . SER A 1 75 ? 8.780 1.948 -10.183 1.00 89.62 75 SER A CA 1
ATOM 579 C C . SER A 1 75 ? 8.120 1.024 -9.169 1.00 89.62 75 SER A C 1
ATOM 581 O O . SER A 1 75 ? 7.546 0.002 -9.544 1.00 89.62 75 SER A O 1
ATOM 583 N N . HIS A 1 76 ? 8.253 1.346 -7.882 1.00 93.25 76 HIS A N 1
ATOM 584 C CA . HIS A 1 76 ? 7.856 0.451 -6.807 1.00 93.25 76 HIS A CA 1
ATOM 585 C C . HIS A 1 76 ? 7.593 1.215 -5.514 1.00 93.25 76 HIS A C 1
ATOM 587 O O . HIS A 1 76 ? 8.442 1.979 -5.046 1.00 93.25 76 HIS A O 1
ATOM 593 N N . TYR A 1 77 ? 6.442 0.955 -4.912 1.00 93.75 77 TYR A N 1
ATOM 594 C CA . TYR A 1 77 ? 6.036 1.491 -3.622 1.00 93.75 77 TYR A CA 1
ATOM 595 C C . TYR A 1 77 ? 5.603 0.356 -2.710 1.00 93.75 77 TYR A C 1
ATOM 597 O O . TYR A 1 77 ? 4.871 -0.540 -3.126 1.00 93.75 77 TYR A O 1
ATOM 605 N N . GLU A 1 78 ? 6.022 0.414 -1.455 1.00 95.31 78 GLU A N 1
ATOM 606 C CA . GLU A 1 78 ? 5.657 -0.561 -0.440 1.00 95.31 78 GLU A CA 1
ATOM 607 C C . GLU A 1 78 ? 5.223 0.122 0.849 1.00 95.31 78 GLU A C 1
ATOM 609 O O . GLU A 1 78 ? 5.827 1.092 1.309 1.00 95.31 78 GLU A O 1
ATOM 614 N N . ILE A 1 79 ? 4.204 -0.454 1.469 1.00 94.56 79 ILE A N 1
ATOM 615 C CA . ILE A 1 79 ? 3.830 -0.223 2.855 1.00 94.56 79 ILE A CA 1
ATOM 616 C C . ILE A 1 79 ? 3.889 -1.585 3.531 1.00 94.56 79 ILE A C 1
ATOM 618 O O . ILE A 1 79 ? 3.248 -2.512 3.053 1.00 94.56 79 ILE A O 1
ATOM 622 N N . LEU A 1 80 ? 4.662 -1.720 4.605 1.00 96.44 80 LEU A N 1
ATOM 623 C CA . LEU A 1 80 ? 4.887 -2.999 5.279 1.00 96.44 80 LEU A CA 1
ATOM 624 C C . LEU A 1 80 ? 4.557 -2.905 6.763 1.00 96.44 80 LEU A C 1
ATOM 626 O O . LEU A 1 80 ? 4.911 -1.915 7.412 1.00 96.44 80 LEU A O 1
ATOM 630 N N . LYS A 1 81 ? 3.958 -3.962 7.319 1.00 95.69 81 LYS A N 1
ATOM 631 C CA . LYS A 1 81 ? 3.676 -4.110 8.762 1.00 95.69 81 LYS A CA 1
ATOM 632 C C . LYS A 1 81 ? 2.982 -2.887 9.355 1.00 95.69 81 LYS A C 1
ATOM 634 O O . LYS A 1 81 ? 3.379 -2.384 10.401 1.00 95.69 81 LYS A O 1
ATOM 639 N N . SER A 1 82 ? 2.017 -2.363 8.620 1.00 94.62 82 SER A N 1
ATOM 640 C CA . SER A 1 82 ? 1.423 -1.061 8.900 1.00 94.62 82 SER A CA 1
ATOM 641 C C . SER A 1 82 ? -0.031 -1.197 9.309 1.00 94.62 82 SER A C 1
ATOM 643 O O . SER A 1 82 ? -0.659 -2.222 9.052 1.00 94.62 82 SER A O 1
ATOM 645 N N . ASP A 1 83 ? -0.573 -0.147 9.905 1.00 93.25 83 ASP A N 1
ATOM 646 C CA . ASP A 1 83 ? -1.976 -0.095 10.285 1.00 93.25 83 ASP A CA 1
ATOM 647 C C . ASP A 1 83 ? -2.662 1.025 9.500 1.00 93.25 83 ASP A C 1
ATOM 649 O O . ASP A 1 83 ? -2.160 2.148 9.386 1.00 93.25 83 ASP A O 1
ATOM 653 N N . ILE A 1 84 ? -3.815 0.702 8.918 1.00 90.06 84 ILE A N 1
ATOM 654 C CA . ILE A 1 84 ? -4.611 1.633 8.124 1.00 90.06 84 ILE A CA 1
ATOM 655 C C . ILE A 1 84 ? -5.981 1.753 8.764 1.00 90.06 84 ILE A C 1
ATOM 657 O O . ILE A 1 84 ? -6.685 0.758 8.927 1.00 90.06 84 ILE A O 1
ATOM 661 N N . SER A 1 85 ? -6.386 2.977 9.080 1.00 89.94 85 SER A N 1
ATOM 662 C CA . SER A 1 85 ? -7.754 3.268 9.473 1.00 89.94 85 SER A CA 1
ATOM 663 C C . SER A 1 85 ? -8.540 3.906 8.330 1.00 89.94 85 SER A C 1
ATOM 665 O O . SER A 1 85 ? -7.991 4.651 7.516 1.00 89.94 85 SER A O 1
ATOM 667 N N . TRP A 1 86 ? -9.824 3.579 8.246 1.00 88.31 86 TRP A N 1
ATOM 668 C CA . TRP A 1 86 ? -10.753 4.090 7.248 1.00 88.31 86 TRP A CA 1
ATOM 669 C C . TRP A 1 86 ? -12.016 4.584 7.939 1.00 88.31 86 TRP A C 1
ATOM 671 O O . TRP A 1 86 ? -12.654 3.836 8.680 1.00 88.31 86 TRP A O 1
ATOM 681 N N . LEU A 1 87 ? -12.389 5.829 7.670 1.00 87.62 87 LEU A N 1
ATOM 682 C CA . LEU A 1 87 ? -13.647 6.415 8.107 1.00 87.62 87 LEU A CA 1
ATOM 683 C C . LEU A 1 87 ? -14.405 6.946 6.893 1.00 87.62 87 LEU A C 1
ATOM 685 O O . LEU A 1 87 ? -13.876 7.750 6.129 1.00 87.62 87 LEU A O 1
ATOM 689 N N . ASP A 1 88 ? -15.652 6.516 6.735 1.00 87.81 88 ASP A N 1
ATOM 690 C CA . ASP A 1 88 ? -16.556 7.041 5.712 1.00 87.81 88 ASP A CA 1
ATOM 691 C C . ASP A 1 88 ? -17.626 7.914 6.379 1.00 87.81 88 ASP A C 1
ATOM 693 O O . ASP A 1 88 ? -18.653 7.417 6.842 1.00 87.81 88 ASP A O 1
ATOM 697 N N . GLU A 1 89 ? -17.378 9.221 6.465 1.00 87.62 89 GLU A N 1
ATOM 698 C CA . GLU A 1 89 ? -18.324 10.183 7.043 1.00 87.62 89 GLU A CA 1
ATOM 699 C C . GLU A 1 89 ? -19.550 10.367 6.145 1.00 87.62 89 GLU A C 1
ATOM 701 O O . GLU A 1 89 ? -20.667 10.490 6.650 1.00 87.62 89 GLU A O 1
ATOM 706 N N . GLN A 1 90 ? -19.366 10.300 4.820 1.00 86.94 90 GLN A N 1
ATOM 707 C CA . GLN A 1 90 ? -20.453 10.405 3.842 1.00 86.94 90 GLN A CA 1
ATOM 708 C C . GLN A 1 90 ? -21.543 9.358 4.085 1.00 86.94 90 GLN A C 1
ATOM 710 O O . GLN A 1 90 ? -22.733 9.652 3.958 1.00 86.94 90 GLN A O 1
ATOM 715 N N . ARG A 1 91 ? -21.149 8.147 4.480 1.00 84.62 91 ARG A N 1
ATOM 716 C CA . ARG A 1 91 ? -22.074 7.051 4.797 1.00 84.62 91 ARG A CA 1
ATOM 717 C C . ARG A 1 91 ? -22.319 6.860 6.289 1.00 84.62 91 ARG A C 1
ATOM 719 O O . ARG A 1 91 ? -23.009 5.916 6.665 1.00 84.62 91 ARG A O 1
ATOM 726 N N . LYS A 1 92 ? -21.781 7.746 7.136 1.00 85.31 92 LYS A N 1
ATOM 727 C CA . LYS A 1 92 ? -21.825 7.635 8.606 1.00 85.31 92 LYS A CA 1
ATOM 728 C C . LYS A 1 92 ? -21.312 6.276 9.096 1.00 85.31 92 LYS A C 1
ATOM 730 O O . LYS A 1 92 ? -21.860 5.698 10.035 1.00 85.31 92 LYS A O 1
ATOM 735 N N . GLY A 1 93 ? -20.290 5.761 8.419 1.00 82.12 93 GLY A N 1
ATOM 736 C CA . GLY A 1 93 ? -19.641 4.505 8.751 1.00 82.12 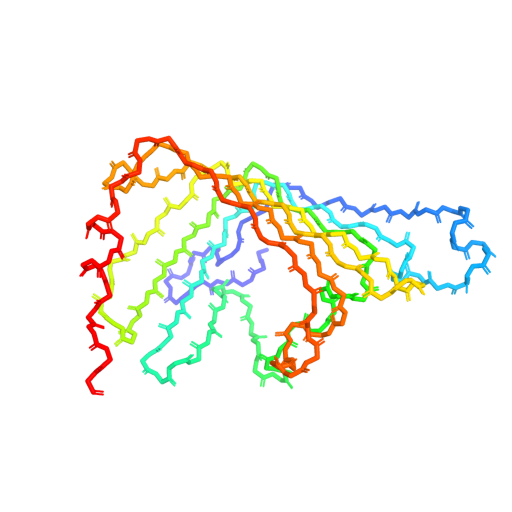93 GLY A CA 1
ATOM 737 C C . GLY A 1 93 ? -18.852 4.604 10.053 1.00 82.12 93 GLY A C 1
ATOM 738 O O . GLY A 1 93 ? -18.443 5.682 10.487 1.00 82.12 93 GLY A O 1
ATOM 739 N N . GLU A 1 94 ? -18.623 3.457 10.680 1.00 85.44 94 GLU A N 1
ATOM 740 C CA . GLU A 1 94 ? -17.723 3.364 11.826 1.00 85.44 94 GLU A CA 1
ATOM 741 C C . GLU A 1 94 ? -16.257 3.385 11.372 1.00 85.44 94 GLU A C 1
ATOM 743 O O . GLU A 1 94 ? -15.936 3.038 10.233 1.00 85.44 94 GLU A O 1
ATOM 748 N N . LEU A 1 95 ? -15.352 3.770 12.278 1.00 86.25 95 LEU A N 1
ATOM 749 C CA . LEU A 1 95 ? -13.917 3.707 12.017 1.00 86.25 95 LEU A CA 1
ATOM 750 C C . LEU A 1 95 ? -13.482 2.244 11.874 1.00 86.25 95 LEU A C 1
ATOM 752 O O . LEU A 1 95 ? -13.504 1.475 12.838 1.00 86.25 95 LEU A O 1
ATOM 756 N N . LEU A 1 96 ? -13.037 1.879 10.679 1.00 88.31 96 LEU A N 1
ATOM 757 C CA . LEU A 1 96 ? -12.468 0.572 10.389 1.00 88.31 96 LEU A CA 1
ATOM 758 C C . LEU A 1 96 ? -10.962 0.624 10.600 1.00 88.31 96 LEU A C 1
ATOM 760 O O . LEU A 1 96 ? -10.322 1.578 10.174 1.00 88.31 96 LEU A O 1
ATOM 764 N N . VAL A 1 97 ? -10.390 -0.402 11.229 1.00 90.06 97 VAL A N 1
ATOM 765 C CA . VAL A 1 97 ? -8.940 -0.501 11.440 1.00 90.06 97 VAL A CA 1
ATOM 766 C C . VAL A 1 97 ? -8.434 -1.816 1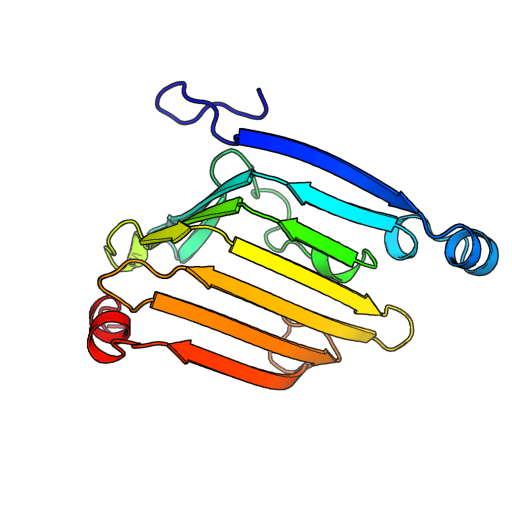0.866 1.00 90.06 97 VAL A C 1
ATOM 768 O O . VAL A 1 97 ? -8.744 -2.896 11.371 1.00 90.06 97 VAL A O 1
ATOM 771 N N . PHE A 1 98 ? -7.649 -1.709 9.804 1.00 91.56 98 PHE A N 1
ATOM 772 C CA . PHE A 1 98 ? -6.941 -2.809 9.172 1.00 91.56 98 PHE A CA 1
ATOM 773 C C . PHE A 1 98 ? -5.547 -2.878 9.771 1.00 91.56 98 PHE A C 1
ATOM 775 O O . PHE A 1 98 ? -4.810 -1.895 9.740 1.00 91.56 98 PHE A O 1
ATOM 782 N N . ASN A 1 99 ? -5.198 -4.041 10.310 1.00 94.31 99 ASN A N 1
ATOM 783 C CA . ASN A 1 99 ? -3.923 -4.225 10.993 1.00 94.31 99 ASN A CA 1
ATOM 784 C C . ASN A 1 99 ? -2.997 -5.099 10.159 1.00 94.31 99 ASN A C 1
ATOM 786 O O . ASN A 1 99 ? -3.467 -5.959 9.403 1.00 94.31 99 ASN A O 1
ATOM 790 N N . ASN A 1 100 ? -1.690 -4.939 10.368 1.00 95.25 100 ASN A N 1
ATOM 791 C CA . ASN A 1 100 ? -0.665 -5.737 9.689 1.00 95.25 100 ASN A CA 1
ATOM 792 C C . ASN A 1 100 ? -0.865 -5.738 8.161 1.00 95.25 100 ASN A C 1
ATOM 794 O O . ASN A 1 100 ? -0.945 -6.786 7.515 1.00 95.25 100 ASN A O 1
ATOM 798 N N . VAL A 1 101 ? -1.032 -4.533 7.627 1.00 95.69 101 VAL A N 1
ATOM 799 C CA . VAL A 1 101 ? -1.182 -4.246 6.211 1.00 95.69 101 VAL A CA 1
ATOM 800 C C . VAL A 1 101 ? 0.178 -4.303 5.538 1.00 95.69 101 VAL A C 1
ATOM 802 O O . VAL A 1 101 ? 1.099 -3.575 5.923 1.00 95.69 101 VAL A O 1
ATOM 805 N N . ASP A 1 102 ? 0.239 -5.114 4.488 1.00 97.12 102 ASP A N 1
ATOM 806 C CA . ASP A 1 102 ? 1.280 -5.074 3.476 1.00 97.12 102 ASP A CA 1
ATOM 807 C C . ASP A 1 102 ? 0.636 -4.668 2.139 1.00 97.12 102 ASP A C 1
ATOM 809 O O . ASP A 1 102 ? -0.273 -5.338 1.641 1.00 97.12 102 ASP A O 1
ATOM 813 N N . LEU A 1 103 ? 1.091 -3.559 1.561 1.00 95.44 103 LEU A N 1
ATOM 814 C CA . LEU A 1 103 ? 0.691 -3.061 0.245 1.00 95.44 103 LEU A CA 1
ATOM 815 C C . LEU A 1 103 ? 1.939 -2.931 -0.623 1.00 95.44 103 LEU A C 1
ATOM 817 O O . LEU A 1 103 ? 2.946 -2.383 -0.185 1.00 95.44 103 LEU A O 1
ATOM 821 N N . SER A 1 104 ? 1.852 -3.379 -1.866 1.00 96.06 104 SER A N 1
ATOM 822 C CA . SER A 1 104 ? 2.863 -3.153 -2.887 1.00 96.06 104 SER A CA 1
ATOM 823 C C . SER A 1 104 ? 2.202 -2.620 -4.149 1.00 96.06 104 SER A C 1
ATOM 825 O O . SER A 1 104 ? 1.169 -3.141 -4.565 1.00 96.06 104 SER A O 1
ATOM 827 N N . ILE A 1 105 ? 2.797 -1.589 -4.740 1.00 94.62 105 ILE A N 1
ATOM 828 C CA . ILE A 1 105 ? 2.439 -1.042 -6.048 1.00 94.62 105 ILE A CA 1
ATOM 829 C C . ILE A 1 105 ? 3.691 -1.111 -6.910 1.00 94.62 105 ILE A C 1
ATOM 831 O O . ILE A 1 105 ? 4.721 -0.548 -6.544 1.00 94.62 105 ILE A O 1
ATOM 835 N N . ARG A 1 106 ? 3.606 -1.797 -8.043 1.00 94.50 106 ARG A N 1
ATOM 836 C CA . ARG A 1 106 ? 4.672 -1.933 -9.033 1.00 94.50 106 ARG A CA 1
ATOM 837 C C . ARG A 1 106 ? 4.208 -1.316 -10.326 1.00 94.50 106 ARG A C 1
ATOM 839 O O . ARG A 1 106 ? 3.153 -1.687 -10.824 1.00 94.50 106 ARG A O 1
ATOM 846 N N . ASN A 1 107 ? 5.019 -0.430 -10.877 1.00 92.75 107 ASN A N 1
ATOM 847 C CA . ASN A 1 107 ? 4.730 0.211 -12.146 1.00 92.75 107 ASN A CA 1
ATOM 848 C C . ASN A 1 107 ? 5.863 -0.078 -13.125 1.00 92.75 107 ASN A C 1
ATOM 850 O O . ASN A 1 107 ? 7.047 0.115 -12.822 1.00 92.75 107 ASN A O 1
ATOM 854 N N . ASP A 1 108 ? 5.482 -0.524 -14.311 1.00 89.94 108 ASP A N 1
ATOM 855 C CA . ASP A 1 108 ? 6.352 -0.607 -15.468 1.00 89.94 108 ASP A CA 1
ATOM 856 C C . ASP A 1 108 ? 5.957 0.500 -16.442 1.00 89.94 108 ASP A C 1
ATOM 858 O O . ASP A 1 108 ? 4.983 0.387 -17.183 1.00 89.94 108 ASP A O 1
ATOM 862 N N . SER A 1 109 ? 6.731 1.581 -16.419 1.00 82.94 109 SER A N 1
ATOM 863 C CA . SER A 1 109 ? 6.526 2.743 -17.280 1.00 82.94 109 SER A CA 1
ATOM 864 C C . SER A 1 109 ? 6.768 2.454 -18.764 1.00 82.94 109 SER A C 1
ATOM 866 O O . SER A 1 109 ? 6.283 3.207 -19.600 1.00 82.94 109 SER A O 1
ATOM 868 N N . GLU A 1 110 ? 7.527 1.409 -19.117 1.00 84.69 110 GLU A N 1
ATOM 869 C CA . GLU A 1 110 ? 7.785 1.064 -20.523 1.00 84.69 110 GLU A CA 1
ATOM 870 C C . GLU A 1 110 ? 6.598 0.314 -21.136 1.00 84.69 110 GLU A C 1
ATOM 872 O O . GLU A 1 110 ? 6.255 0.536 -22.298 1.00 84.69 110 GLU A O 1
ATOM 877 N N . ALA A 1 111 ? 5.967 -0.565 -20.353 1.00 88.25 111 ALA A N 1
ATOM 878 C CA . ALA A 1 111 ? 4.799 -1.340 -20.771 1.00 88.25 111 ALA A CA 1
ATOM 879 C C . ALA A 1 111 ? 3.452 -0.672 -20.430 1.00 88.25 111 ALA A C 1
ATOM 881 O O . ALA A 1 111 ? 2.410 -1.165 -20.869 1.00 88.25 111 ALA A O 1
ATOM 882 N N . ASP A 1 112 ? 3.471 0.425 -19.665 1.00 88.62 112 ASP A N 1
ATOM 883 C CA . ASP A 1 112 ? 2.287 1.095 -19.106 1.00 88.62 112 ASP A CA 1
ATOM 884 C C . ASP A 1 112 ? 1.429 0.152 -18.242 1.00 88.62 112 ASP A C 1
ATOM 886 O O . ASP A 1 112 ? 0.200 0.177 -18.264 1.00 88.62 112 ASP A O 1
ATOM 890 N N . THR A 1 113 ? 2.090 -0.763 -17.525 1.00 92.38 113 THR A N 1
ATOM 891 C CA . THR A 1 113 ? 1.432 -1.789 -16.703 1.00 92.38 113 THR A CA 1
ATOM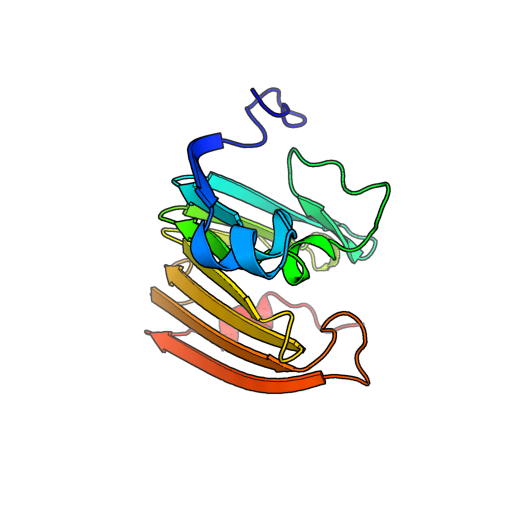 892 C C . THR A 1 113 ? 1.680 -1.567 -15.225 1.00 92.38 113 THR A C 1
ATOM 894 O O . THR A 1 113 ? 2.781 -1.203 -14.806 1.00 92.38 113 THR A O 1
ATOM 897 N N . HIS A 1 114 ? 0.673 -1.890 -14.427 1.00 93.19 114 HIS A N 1
ATOM 898 C CA . HIS A 1 114 ? 0.634 -1.648 -13.000 1.00 93.19 114 HIS A CA 1
ATOM 899 C C . HIS A 1 114 ? 0.154 -2.900 -12.268 1.00 93.19 114 HIS A C 1
ATOM 901 O O . HIS A 1 114 ? -0.849 -3.511 -12.643 1.00 93.19 114 HIS A O 1
ATOM 907 N N . GLU A 1 115 ? 0.848 -3.269 -11.197 1.00 95.38 115 GLU A N 1
ATOM 908 C CA . GLU A 1 115 ? 0.453 -4.345 -10.293 1.00 95.38 115 GLU A CA 1
ATOM 909 C C . GLU A 1 115 ? 0.285 -3.784 -8.884 1.00 95.38 115 GLU A C 1
ATOM 911 O O . GLU A 1 115 ? 1.156 -3.091 -8.363 1.00 95.38 115 GLU A O 1
ATOM 916 N N . VAL A 1 116 ? -0.828 -4.113 -8.243 1.00 94.81 116 VAL A N 1
ATOM 917 C CA . VAL A 1 116 ? -1.123 -3.744 -6.863 1.00 94.81 116 VAL A CA 1
ATOM 918 C C . VAL A 1 116 ? -1.410 -5.014 -6.087 1.00 94.81 116 VAL A C 1
ATOM 920 O O . VAL A 1 116 ? -2.317 -5.765 -6.434 1.00 94.81 116 VAL A O 1
ATOM 923 N N . HIS A 1 117 ? -0.674 -5.246 -5.009 1.00 97.06 117 HIS A N 1
ATOM 924 C CA . HIS A 1 117 ? -0.898 -6.362 -4.099 1.00 97.06 117 HIS A CA 1
ATOM 925 C C . HIS A 1 117 ? -1.168 -5.832 -2.704 1.00 97.06 117 HIS A C 1
ATOM 927 O O . HIS A 1 117 ? -0.399 -5.033 -2.184 1.00 97.06 117 HIS A O 1
ATOM 933 N N . PHE A 1 118 ? -2.239 -6.308 -2.086 1.00 95.81 118 PHE A N 1
ATOM 934 C CA . PHE A 1 118 ? -2.660 -5.901 -0.757 1.00 95.81 118 PHE A CA 1
ATOM 935 C C . PHE A 1 118 ? -2.950 -7.133 0.087 1.00 95.81 118 PHE A C 1
ATOM 937 O O . PHE A 1 118 ? -3.649 -8.047 -0.356 1.00 95.81 118 PHE A O 1
ATOM 944 N N . ILE A 1 119 ? -2.440 -7.154 1.311 1.00 96.88 119 ILE A N 1
ATOM 945 C CA . ILE A 1 119 ? -2.757 -8.156 2.323 1.00 96.88 119 ILE A CA 1
ATOM 946 C C . ILE A 1 119 ? -3.006 -7.427 3.639 1.00 96.88 119 ILE A C 1
ATOM 948 O O . ILE A 1 119 ? -2.240 -6.541 4.008 1.00 96.88 119 ILE A O 1
ATOM 952 N N . SER A 1 120 ? -4.052 -7.806 4.367 1.00 95.44 120 SER A N 1
ATOM 953 C CA . SER A 1 120 ? -4.310 -7.272 5.704 1.00 95.44 120 SER A CA 1
ATOM 954 C C . SER A 1 120 ? -5.029 -8.260 6.607 1.00 95.44 120 SER A C 1
ATOM 956 O O . SER A 1 120 ? -5.710 -9.186 6.147 1.00 95.44 120 SER A O 1
ATOM 958 N N . HIS A 1 121 ? -4.922 -8.030 7.915 1.00 95.00 121 HIS A N 1
ATOM 959 C CA . HIS A 1 121 ? -5.902 -8.544 8.859 1.00 95.00 121 HIS A CA 1
ATOM 960 C C . HIS A 1 121 ? -7.126 -7.633 8.871 1.00 95.00 121 HIS A C 1
ATOM 962 O O . HIS A 1 121 ? -7.024 -6.411 9.013 1.00 95.00 121 HIS A O 1
ATOM 968 N N . LEU A 1 122 ? -8.293 -8.255 8.739 1.00 90.75 122 LEU A N 1
ATOM 969 C CA . LEU A 1 122 ? -9.565 -7.551 8.785 1.00 90.75 122 LEU A CA 1
ATOM 970 C C . LEU A 1 122 ? -9.985 -7.285 10.232 1.00 90.75 122 LEU A C 1
ATOM 972 O O . LEU A 1 122 ? -9.629 -8.058 11.129 1.00 90.75 122 LEU A O 1
ATOM 976 N N . PRO A 1 123 ? -10.806 -6.248 10.470 1.00 89.75 123 PRO A N 1
ATOM 977 C CA . PRO A 1 123 ? -11.540 -6.152 11.719 1.00 89.75 123 PRO A CA 1
ATOM 978 C C . PRO A 1 123 ? -12.342 -7.449 11.958 1.00 89.75 123 PRO A C 1
ATOM 980 O O . PRO A 1 123 ? -12.961 -7.956 11.014 1.00 89.75 123 PRO A O 1
ATOM 983 N N . PRO A 1 124 ? -12.383 -7.991 13.192 1.00 87.75 124 PRO A N 1
ATOM 984 C CA . PRO A 1 124 ? -13.010 -9.288 13.481 1.00 87.75 124 PRO A CA 1
ATOM 985 C C . PRO A 1 124 ? -14.489 -9.397 13.071 1.00 87.75 124 PRO A C 1
ATOM 987 O O . PRO A 1 124 ? -15.016 -10.498 12.858 1.00 87.75 124 PRO A O 1
ATOM 990 N N . GLN A 1 125 ? -15.181 -8.261 12.971 1.00 86.19 125 GLN A N 1
ATOM 991 C CA . GLN A 1 125 ? -16.555 -8.205 12.486 1.00 86.19 125 GLN A CA 1
ATOM 992 C C . GLN A 1 125 ? -16.689 -8.467 10.973 1.00 86.19 125 GLN A C 1
ATOM 994 O O . GLN A 1 125 ? -17.752 -8.908 10.559 1.00 86.19 125 GLN A O 1
ATOM 999 N N . TYR A 1 126 ? -15.633 -8.305 10.166 1.00 87.81 126 TYR A N 1
ATOM 1000 C CA . TYR A 1 126 ? -15.669 -8.527 8.707 1.00 87.81 126 TYR A CA 1
ATOM 1001 C C . TYR A 1 126 ? -14.928 -9.783 8.249 1.00 87.81 126 TYR A C 1
ATOM 1003 O O . TYR A 1 126 ? -15.179 -10.267 7.147 1.00 87.81 126 TYR A O 1
ATOM 1011 N N . GLY A 1 127 ? -14.042 -10.335 9.078 1.00 91.50 127 GLY A N 1
ATOM 1012 C CA . GLY A 1 127 ? -13.356 -11.597 8.810 1.00 91.50 127 GLY A CA 1
ATOM 1013 C C . GLY A 1 127 ? -12.000 -11.673 9.493 1.00 91.50 127 GLY A C 1
ATOM 1014 O O . GLY A 1 127 ? -11.767 -11.003 10.497 1.00 91.50 127 GLY A O 1
ATOM 1015 N N . LYS A 1 128 ? -11.102 -12.508 8.962 1.00 93.44 128 LYS A N 1
ATOM 1016 C CA . LYS A 1 128 ? -9.751 -12.691 9.524 1.00 93.44 128 LYS A CA 1
ATOM 1017 C C . LYS A 1 128 ? -8.665 -12.037 8.683 1.00 93.44 128 LYS A C 1
ATOM 1019 O O . LYS A 1 128 ? -7.810 -11.339 9.213 1.00 93.44 128 LYS A O 1
ATOM 1024 N N . MET A 1 129 ? -8.694 -12.275 7.377 1.00 94.31 129 MET A N 1
ATOM 1025 C CA . MET A 1 129 ? -7.673 -11.809 6.441 1.00 94.31 129 MET A CA 1
ATOM 1026 C C . MET A 1 129 ? -8.321 -11.463 5.107 1.00 94.31 129 MET A C 1
ATOM 1028 O O . MET A 1 129 ? -9.230 -12.172 4.667 1.00 94.31 129 MET A O 1
ATOM 1032 N N . LEU A 1 130 ? -7.792 -10.428 4.462 1.00 93.56 130 LEU A N 1
ATOM 1033 C CA . LEU A 1 130 ? -8.053 -10.084 3.074 1.00 93.56 130 LEU A CA 1
ATOM 1034 C C . LEU A 1 130 ? -6.742 -10.092 2.289 1.00 93.56 130 LEU A C 1
ATOM 1036 O O . LEU A 1 130 ? -5.737 -9.553 2.748 1.00 93.56 130 LEU A O 1
ATOM 1040 N N . ARG A 1 131 ? -6.770 -10.678 1.097 1.00 95.62 131 ARG A N 1
ATOM 1041 C CA . ARG A 1 131 ? -5.740 -10.561 0.071 1.00 95.62 131 ARG A CA 1
ATOM 1042 C C . ARG A 1 131 ? -6.405 -10.071 -1.206 1.00 95.62 131 ARG A C 1
ATOM 1044 O O . ARG A 1 131 ? -7.350 -10.686 -1.685 1.00 95.62 131 ARG A O 1
ATOM 1051 N N . ALA A 1 132 ? -5.893 -8.992 -1.769 1.00 94.69 132 ALA A N 1
ATOM 1052 C CA . ALA A 1 132 ? -6.315 -8.483 -3.060 1.00 94.69 132 ALA A CA 1
ATOM 1053 C C . ALA A 1 132 ? -5.100 -8.332 -3.974 1.00 94.69 132 ALA A C 1
ATOM 1055 O O . ALA A 1 132 ? -3.980 -8.070 -3.531 1.00 94.69 132 ALA A O 1
ATOM 1056 N N . SER A 1 133 ? -5.298 -8.557 -5.261 1.00 96.69 133 SER A N 1
ATOM 1057 C CA . SER A 1 133 ? -4.294 -8.330 -6.289 1.00 96.69 133 SER A CA 1
ATOM 1058 C C . SER A 1 133 ? -4.971 -7.765 -7.522 1.00 96.69 133 SER A C 1
ATOM 1060 O O . SER A 1 133 ? -6.002 -8.274 -7.953 1.00 96.69 133 SER A O 1
ATOM 1062 N N . LEU A 1 134 ? -4.400 -6.707 -8.067 1.00 94.38 134 LEU A N 1
ATOM 1063 C CA . LEU A 1 134 ? -4.867 -6.023 -9.259 1.00 94.38 134 LEU A CA 1
ATOM 1064 C C . LEU A 1 134 ? -3.696 -5.928 -10.222 1.00 94.38 134 LEU A C 1
ATOM 1066 O O . LEU A 1 134 ? -2.607 -5.544 -9.818 1.00 94.38 134 LEU A O 1
ATOM 1070 N N . ALA A 1 135 ? -3.922 -6.282 -11.477 1.00 94.75 135 ALA A N 1
ATOM 1071 C CA . ALA A 1 135 ? -2.973 -6.061 -12.555 1.00 94.75 135 ALA A CA 1
ATOM 1072 C C . ALA A 1 135 ? -3.720 -5.368 -13.688 1.00 94.75 135 ALA A C 1
ATOM 1074 O O . ALA A 1 135 ? -4.751 -5.876 -14.130 1.00 94.75 135 ALA A O 1
ATOM 1075 N N . PHE A 1 136 ? -3.238 -4.215 -14.131 1.00 92.56 136 PHE A N 1
ATOM 1076 C CA . PHE A 1 136 ? -3.901 -3.425 -15.161 1.00 92.56 136 PHE A CA 1
ATOM 1077 C C . PHE A 1 136 ? -2.898 -2.698 -16.055 1.00 92.56 136 PHE A C 1
ATOM 1079 O O . PHE A 1 136 ? -1.732 -2.543 -15.704 1.00 92.56 136 PHE A O 1
ATOM 1086 N N . GLN A 1 137 ? -3.371 -2.277 -17.221 1.00 91.94 137 GLN A N 1
ATOM 1087 C CA . GLN A 1 137 ? -2.667 -1.409 -18.158 1.00 91.94 137 GLN A CA 1
ATOM 1088 C C . GLN A 1 137 ? -3.482 -0.125 -18.353 1.00 91.94 137 GLN A C 1
ATOM 1090 O O . GLN A 1 137 ? -4.715 -0.211 -18.419 1.00 91.94 137 GLN A O 1
ATOM 1095 N N . GLY A 1 138 ? -2.801 1.019 -18.453 1.00 85.44 138 GLY A N 1
ATOM 1096 C CA . GLY A 1 138 ? -3.413 2.343 -18.591 1.00 85.44 138 GLY A CA 1
ATOM 1097 C C . GLY A 1 138 ? -3.647 3.074 -17.264 1.00 85.44 138 GLY A C 1
ATOM 1098 O O . GLY A 1 138 ? -3.096 2.714 -16.222 1.00 85.44 138 GLY A O 1
ATOM 1099 N N . ASP A 1 139 ? -4.492 4.108 -17.296 1.00 76.69 139 ASP A N 1
ATOM 1100 C CA . ASP A 1 139 ? -4.710 5.023 -16.169 1.00 76.69 139 ASP A CA 1
ATOM 1101 C C . ASP A 1 139 ? -5.975 4.657 -15.367 1.00 76.69 139 ASP A C 1
ATOM 1103 O O . ASP A 1 139 ? -7.100 4.760 -15.853 1.00 76.69 139 ASP A O 1
ATOM 1107 N N . VAL A 1 140 ? -5.805 4.274 -14.095 1.00 71.31 140 VAL A N 1
ATOM 1108 C CA . VAL A 1 140 ? -6.913 3.983 -13.157 1.00 71.31 140 VAL A CA 1
ATOM 1109 C C . VAL A 1 140 ? -7.802 5.182 -12.839 1.00 71.31 140 VAL A C 1
ATOM 1111 O O . VAL A 1 140 ? -8.910 4.998 -12.328 1.00 71.31 140 VAL A O 1
ATOM 1114 N N . PHE A 1 141 ? -7.338 6.398 -13.104 1.00 72.12 141 PHE A N 1
ATOM 1115 C CA . PHE A 1 141 ? -8.106 7.620 -12.905 1.00 72.12 141 PHE A CA 1
ATOM 1116 C C . PHE A 1 141 ? -8.942 7.991 -14.143 1.00 72.12 141 PHE A C 1
ATOM 1118 O O . PHE A 1 141 ? -9.838 8.831 -14.032 1.00 72.12 141 PHE A O 1
ATOM 1125 N N . GLU A 1 142 ? -8.729 7.317 -15.281 1.00 74.31 142 GLU A N 1
ATOM 1126 C CA . GLU A 1 142 ? -9.512 7.453 -16.512 1.00 74.31 142 GLU A CA 1
ATOM 1127 C C . GLU A 1 142 ? -10.315 6.169 -16.793 1.00 74.31 142 GLU A C 1
ATOM 1129 O O . GLU A 1 142 ? -9.829 5.203 -17.376 1.00 74.31 142 GLU A O 1
ATOM 1134 N N . VAL A 1 143 ? -11.591 6.164 -16.386 1.00 61.97 143 VAL A N 1
ATOM 1135 C CA . VAL A 1 143 ? -12.475 4.975 -16.362 1.00 61.97 143 VAL A CA 1
ATOM 1136 C C . VAL A 1 143 ? -12.588 4.241 -17.713 1.00 61.97 143 VAL A C 1
ATOM 1138 O O . VAL A 1 143 ? -12.802 3.030 -17.728 1.00 61.97 143 VAL A O 1
ATOM 1141 N N . ASP A 1 144 ? -12.409 4.938 -18.838 1.00 74.19 144 ASP A N 1
ATOM 1142 C CA . ASP A 1 144 ? -12.544 4.373 -20.189 1.00 74.19 144 ASP A CA 1
ATOM 1143 C C . ASP A 1 144 ? -11.239 3.771 -20.757 1.00 74.19 144 ASP A C 1
ATOM 1145 O O . ASP A 1 144 ? -11.251 3.228 -21.864 1.00 74.19 144 ASP A O 1
ATOM 1149 N N . ASN A 1 145 ? -10.119 3.839 -20.025 1.00 73.00 145 ASN A N 1
ATOM 1150 C CA . ASN A 1 145 ? -8.792 3.433 -20.506 1.00 73.00 145 ASN A CA 1
ATOM 1151 C C . ASN A 1 145 ? -8.075 2.460 -19.554 1.00 73.00 145 ASN A C 1
ATOM 1153 O O . ASN A 1 145 ? -6.876 2.577 -19.304 1.00 73.00 145 ASN A O 1
ATOM 1157 N N . ILE A 1 146 ? -8.813 1.486 -19.019 1.00 82.00 146 ILE A N 1
ATOM 1158 C CA . ILE A 1 146 ? -8.246 0.450 -18.156 1.00 82.00 146 ILE A CA 1
ATOM 1159 C C . ILE A 1 146 ? -8.617 -0.952 -18.641 1.00 82.00 146 ILE A C 1
ATOM 1161 O O . ILE A 1 146 ? -9.787 -1.291 -18.823 1.00 82.00 146 ILE A O 1
ATOM 1165 N N . ASN A 1 147 ? -7.604 -1.798 -18.824 1.00 85.56 147 ASN A N 1
ATOM 1166 C CA . ASN A 1 147 ? -7.780 -3.231 -19.047 1.00 85.56 147 ASN A CA 1
ATOM 1167 C C . ASN A 1 147 ? -6.962 -3.997 -18.013 1.00 85.56 147 ASN A C 1
ATOM 1169 O O . ASN A 1 147 ? -5.770 -3.742 -17.849 1.00 85.56 147 ASN A O 1
ATOM 1173 N N . GLY A 1 148 ? -7.585 -4.934 -17.306 1.00 89.75 148 GLY A N 1
ATOM 1174 C CA . GLY A 1 148 ? -6.917 -5.604 -16.204 1.00 89.75 148 GLY A CA 1
ATOM 1175 C C . GLY A 1 148 ? -7.694 -6.758 -15.599 1.00 89.75 148 GLY A C 1
ATOM 1176 O O . GLY A 1 148 ? -8.827 -7.064 -15.972 1.00 89.75 148 GLY A O 1
ATOM 1177 N N . MET A 1 149 ? -7.051 -7.401 -14.635 1.00 93.06 149 MET A N 1
ATOM 1178 C CA . MET A 1 149 ? -7.610 -8.475 -13.833 1.00 93.06 149 MET A CA 1
ATOM 1179 C C . MET A 1 149 ? -7.516 -8.110 -12.357 1.00 93.06 149 MET A C 1
ATOM 1181 O O . MET A 1 149 ? -6.507 -7.581 -11.893 1.00 93.06 149 MET A O 1
ATOM 1185 N N . ALA A 1 150 ? -8.559 -8.457 -11.612 1.00 92.94 150 ALA A N 1
ATOM 1186 C CA . ALA A 1 150 ? -8.581 -8.365 -10.164 1.00 92.94 150 ALA A CA 1
ATOM 1187 C C . ALA A 1 150 ? -8.803 -9.758 -9.568 1.00 92.94 150 ALA A C 1
ATOM 1189 O O . ALA A 1 150 ? -9.637 -10.531 -10.043 1.00 92.94 150 ALA A O 1
ATOM 1190 N N . TYR A 1 151 ? -8.064 -10.067 -8.511 1.00 94.69 151 TYR A N 1
ATOM 1191 C CA . TYR A 1 151 ? -8.213 -11.264 -7.701 1.00 94.69 151 TYR A CA 1
ATOM 1192 C C . TYR A 1 151 ? -8.388 -10.847 -6.246 1.00 94.69 151 TYR A C 1
ATOM 1194 O O . TYR A 1 151 ? -7.610 -10.050 -5.724 1.00 94.69 151 TYR A O 1
ATOM 1202 N N . VAL A 1 152 ? -9.406 -11.394 -5.590 1.00 93.19 152 VAL A N 1
ATOM 1203 C CA . VAL A 1 152 ? -9.676 -11.153 -4.174 1.00 93.19 152 VAL A CA 1
ATOM 1204 C C . VAL A 1 152 ? -9.900 -12.491 -3.493 1.00 93.19 152 VAL A C 1
ATOM 1206 O O . VAL A 1 152 ? -10.703 -13.308 -3.937 1.00 93.19 152 VAL A O 1
ATOM 1209 N N . GLU A 1 153 ? -9.196 -12.691 -2.392 1.00 93.81 153 GLU A N 1
ATOM 1210 C CA . GLU A 1 153 ? -9.283 -13.859 -1.537 1.00 93.81 153 GLU A CA 1
ATOM 1211 C C . GLU A 1 153 ? -9.435 -13.398 -0.096 1.00 93.81 153 GLU A C 1
ATOM 1213 O O . GLU A 1 153 ? -8.786 -12.454 0.353 1.00 93.81 153 GLU A O 1
ATOM 1218 N N . GLY A 1 154 ? -10.287 -14.077 0.658 1.00 92.38 154 GLY A N 1
ATOM 1219 C CA . GLY A 1 154 ? -10.493 -13.743 2.052 1.00 92.38 154 GLY A CA 1
ATOM 1220 C C . GLY A 1 154 ? -10.809 -14.966 2.887 1.00 92.38 154 GLY A C 1
ATOM 1221 O O . GLY A 1 154 ? -11.382 -15.943 2.408 1.00 92.38 154 GLY A O 1
ATOM 1222 N N . SER A 1 155 ? -10.432 -14.900 4.158 1.00 92.81 155 SER A N 1
ATOM 1223 C CA . SER A 1 155 ? -10.708 -15.952 5.134 1.00 92.81 155 SER A CA 1
ATOM 1224 C C . SER A 1 155 ? -11.812 -15.518 6.084 1.00 92.81 155 SER A C 1
ATOM 1226 O O . SER A 1 155 ? -11.661 -14.513 6.783 1.00 92.81 155 SER A O 1
ATOM 1228 N N . ASP A 1 156 ? -12.880 -16.320 6.149 1.00 90.81 156 ASP A N 1
ATOM 1229 C CA . ASP A 1 156 ? -14.026 -16.109 7.048 1.00 90.81 156 ASP A CA 1
ATOM 1230 C C . ASP A 1 156 ? -14.711 -14.746 6.825 1.00 90.81 156 ASP A C 1
ATOM 1232 O O . ASP A 1 156 ? -15.064 -14.042 7.769 1.00 90.81 156 ASP A O 1
ATOM 1236 N N . ILE A 1 157 ? -14.831 -14.336 5.555 1.00 87.62 157 ILE A N 1
ATOM 1237 C CA . ILE A 1 157 ? -15.387 -13.031 5.185 1.00 87.62 157 ILE A CA 1
ATOM 1238 C C . ILE A 1 157 ? -16.886 -12.993 5.458 1.00 87.62 157 ILE A C 1
ATOM 1240 O O . ILE A 1 157 ? -17.662 -13.768 4.894 1.00 87.62 157 ILE A O 1
ATOM 1244 N N . LYS A 1 158 ? -17.307 -12.018 6.259 1.00 86.12 158 LYS A N 1
ATOM 1245 C CA . LYS A 1 158 ? -18.715 -11.750 6.551 1.00 86.12 158 LYS A CA 1
ATOM 1246 C C . LYS A 1 158 ? -19.243 -10.693 5.585 1.00 86.12 158 LYS A C 1
ATOM 1248 O O . LYS A 1 158 ? -19.376 -9.525 5.930 1.00 86.12 158 LYS A O 1
ATOM 1253 N N . LEU A 1 159 ? -19.542 -11.117 4.354 1.00 77.00 159 LEU A N 1
ATOM 1254 C CA . LEU A 1 159 ? -19.993 -10.228 3.269 1.00 77.00 159 LEU A CA 1
ATOM 1255 C C . LEU A 1 159 ? -21.235 -9.405 3.635 1.00 77.00 159 LEU A C 1
ATOM 1257 O O . LEU A 1 159 ? -21.328 -8.248 3.243 1.00 77.00 159 LEU A O 1
ATOM 1261 N N . ALA A 1 160 ? -22.165 -9.976 4.404 1.00 75.12 160 ALA A N 1
ATOM 1262 C CA . ALA A 1 160 ? -23.358 -9.259 4.848 1.00 75.12 160 ALA A CA 1
ATOM 1263 C C . ALA A 1 160 ? -23.004 -8.001 5.656 1.00 75.12 160 ALA A C 1
ATOM 1265 O O . ALA A 1 160 ? -23.620 -6.967 5.436 1.00 75.12 160 ALA A O 1
ATOM 1266 N N . GLU A 1 161 ? -21.977 -8.078 6.506 1.00 73.38 161 GLU A N 1
ATOM 1267 C CA . GLU A 1 161 ? -21.523 -6.967 7.349 1.00 73.38 161 GLU A CA 1
ATOM 1268 C C . GLU A 1 161 ? -20.776 -5.893 6.543 1.00 73.38 161 GLU A C 1
ATOM 1270 O O . GLU A 1 161 ? -20.861 -4.713 6.860 1.00 73.38 161 GLU A O 1
ATOM 1275 N N . LEU A 1 162 ? -20.071 -6.287 5.472 1.00 64.62 162 LEU A N 1
ATOM 1276 C CA . LEU A 1 162 ? -19.401 -5.352 4.555 1.00 64.62 162 LEU A CA 1
ATOM 1277 C C . LEU A 1 162 ? -20.403 -4.521 3.740 1.00 64.62 162 LEU A C 1
ATOM 1279 O O . LEU A 1 162 ? -20.146 -3.359 3.437 1.00 64.62 162 LEU A O 1
ATOM 1283 N N . VAL A 1 163 ? -21.542 -5.118 3.377 1.00 60.75 163 VAL A N 1
ATOM 1284 C CA . VAL A 1 163 ? -22.578 -4.457 2.570 1.00 60.75 163 VAL A CA 1
ATOM 1285 C C . VAL A 1 163 ? -23.514 -3.614 3.441 1.00 60.75 163 VAL A C 1
ATOM 1287 O O . VAL A 1 163 ? -23.994 -2.583 2.986 1.00 60.75 163 VAL A O 1
ATOM 1290 N N . THR A 1 164 ? -23.756 -3.990 4.702 1.00 54.47 164 THR A N 1
ATOM 1291 C CA . THR A 1 164 ? -24.609 -3.212 5.623 1.00 54.47 164 THR A CA 1
ATOM 1292 C C . THR A 1 164 ? -23.946 -1.950 6.168 1.00 54.47 164 THR A C 1
ATOM 1294 O O . THR A 1 164 ? -24.664 -1.025 6.546 1.00 54.47 164 THR A O 1
ATOM 1297 N N . THR A 1 165 ? -22.611 -1.859 6.170 1.00 51.59 165 THR A N 1
ATOM 1298 C CA . THR A 1 165 ? -21.905 -0.593 6.445 1.00 51.59 165 THR A CA 1
ATOM 1299 C C . THR A 1 165 ? -22.072 0.452 5.344 1.00 51.59 165 THR A C 1
ATOM 1301 O O . THR A 1 165 ? -21.777 1.624 5.568 1.00 51.59 165 THR A O 1
ATOM 1304 N N . GLU A 1 166 ? -22.566 0.063 4.168 1.00 50.91 166 GLU A N 1
ATOM 1305 C CA . GLU A 1 166 ? -22.870 0.992 3.090 1.00 50.91 166 GLU A CA 1
ATOM 1306 C C . GLU A 1 166 ? -24.380 1.236 3.052 1.00 50.91 166 GLU A C 1
ATOM 1308 O O . GLU A 1 166 ? -25.144 0.426 2.527 1.00 50.91 166 GLU A O 1
ATOM 1313 N N . GLN A 1 167 ? -24.843 2.364 3.608 1.00 49.91 167 GLN A N 1
ATOM 1314 C CA . GLN A 1 167 ? -26.190 2.831 3.279 1.00 49.91 167 GLN A CA 1
ATOM 1315 C C . GLN A 1 167 ? -26.290 2.929 1.746 1.00 49.91 167 GLN A C 1
ATOM 1317 O O . GLN A 1 167 ? -25.397 3.517 1.123 1.00 49.91 167 GLN A O 1
ATOM 1322 N N . PRO A 1 168 ? -27.324 2.330 1.122 1.00 46.44 168 PRO A N 1
ATOM 1323 C CA . PRO A 1 168 ? -27.478 2.391 -0.322 1.00 46.44 168 PRO A CA 1
ATOM 1324 C C . PRO A 1 168 ? -27.533 3.856 -0.753 1.00 46.44 168 PRO A C 1
ATOM 1326 O O . PRO A 1 168 ? -28.136 4.678 -0.063 1.00 46.44 168 PRO A O 1
ATOM 1329 N N . LEU A 1 169 ? -26.876 4.161 -1.877 1.00 47.66 169 LEU A N 1
ATOM 1330 C CA . LEU A 1 169 ? -26.921 5.474 -2.516 1.00 47.66 169 LEU A CA 1
ATOM 1331 C C . LEU A 1 169 ? -28.398 5.865 -2.683 1.00 47.66 169 LEU A C 1
ATOM 1333 O O . LEU A 1 169 ? -29.126 5.208 -3.431 1.00 47.66 169 LEU A O 1
ATOM 1337 N N . GLY A 1 170 ? -28.837 6.849 -1.897 1.00 39.44 170 GLY A N 1
ATOM 1338 C CA . GLY A 1 170 ? -30.153 7.472 -2.020 1.00 39.44 170 GLY A CA 1
ATOM 1339 C C . GLY A 1 170 ? -30.206 8.442 -3.186 1.00 39.44 170 GLY A C 1
ATOM 1340 O O . GLY A 1 170 ? -29.136 8.979 -3.550 1.00 39.44 170 GLY A O 1
#

Secondary structure (DSSP, 8-state):
---B-TTSSBS-B-SEEEEEE-HHHHHHH--SGGGEEEEEES-EEEEEE-TTS-EEETTB--TTTSS-THHHHSSEEEEEEEEEEEEETTTT---EEEEEEEEEEEEETTTTEEEEEEEEEPPTTT-SEEEEEEEEEE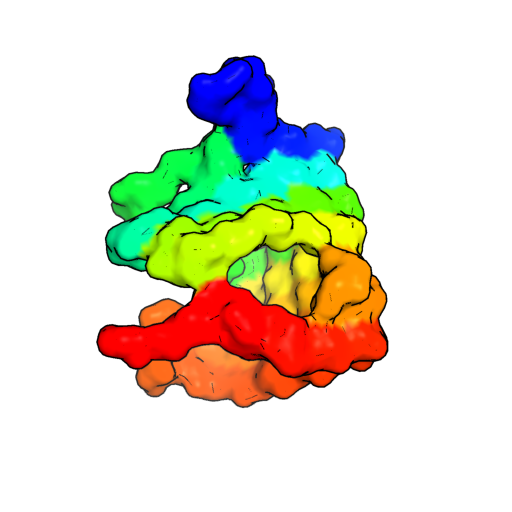-TTSTTSEEEEEEEEEES--HHHHHHTS----

Sequence (170 aa):
VLAEDAKGKPAIKLEELRIGINPVKLFFSWEVLPSSWLTLVGVELSFVRKEDGTLSIAGLNMEESGQPLWLLQGSHYEILKSDISWLDEQRKGELLVFNNVDLSIRNDSEADTHEVHFISHLPPQYGKMLRASLAFQGDVFEVDNINGMAYVEGSDIKLAELVTTEQPLG